Protein AF-A0A1F5VIJ6-F1 (afdb_monomer_lite)

Foldseek 3Di:
DLVVLLVVLVVLLQVLCCQQVVDGADDDPPPLSVLSSVVCVVDPSVVSSLLSLCCSNPVVVDHSYSCRSSPPVNVVVVVVLVVPPVSVVVSVVSCCVRPVPPD

Secondary structure (DSSP, 8-state):
-HHHHHHHHHHHHHHHIIIIISSPPP--TTHHHHHHHHHTTTS-HHHHHHHHHHHHHH-TTS---HHHHTSHHHHHHHHHHHTSHHHHHHHHHHHHHHH-S--

Sequence (103 aa):
MQKNDIKAFIDFFHDACAKIRKVKAVFERGKDGNLVKTALKKFSRRHLEMLAVWFLARKPKLQPKIGTMLSKKIMEELERKMKQPDF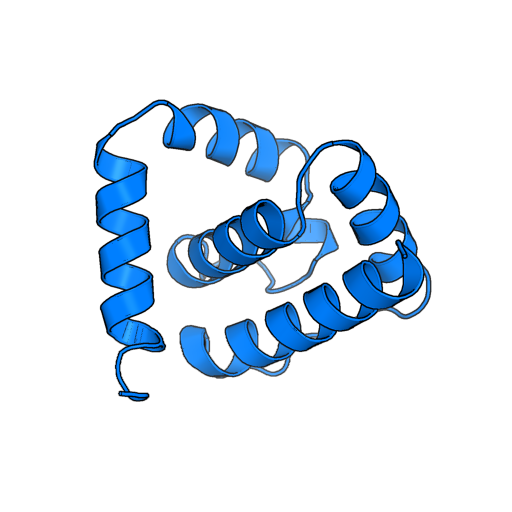WKDLDAIFEKHYSRLQ

pLDDT: mean 84.62, std 9.61, range [38.06, 92.19]

Radius of gyration: 13.05 Å; chains: 1; bounding box: 33×27×30 Å

Organism: NCBI:txid1798325

Structure (mmCIF, N/CA/C/O backbone):
data_AF-A0A1F5VIJ6-F1
#
_entry.id   AF-A0A1F5VIJ6-F1
#
loop_
_atom_site.group_PDB
_atom_site.id
_atom_site.type_symbol
_atom_site.label_atom_id
_atom_site.label_alt_id
_atom_site.label_comp_id
_atom_site.label_asym_id
_atom_site.label_entity_id
_atom_site.label_seq_id
_atom_site.pdbx_PDB_ins_code
_atom_site.Cartn_x
_atom_site.Cartn_y
_atom_site.Cartn_z
_atom_site.occupancy
_atom_site.B_iso_or_equiv
_atom_site.auth_seq_id
_atom_site.auth_comp_id
_atom_site.auth_asym_id
_atom_site.auth_atom_id
_atom_site.pdbx_PDB_model_num
ATOM 1 N N . MET A 1 1 ? -18.541 11.159 1.531 1.00 51.03 1 MET A N 1
ATOM 2 C CA . MET A 1 1 ? -17.080 11.207 1.287 1.00 51.03 1 MET A CA 1
ATOM 3 C C . MET A 1 1 ? -16.397 9.836 1.376 1.00 51.03 1 MET A C 1
ATOM 5 O O . MET A 1 1 ? -15.953 9.374 0.339 1.00 51.03 1 MET A O 1
ATOM 9 N N . GLN A 1 2 ? -16.415 9.107 2.505 1.00 57.78 2 GLN A N 1
ATOM 10 C CA . GLN A 1 2 ? -15.610 7.869 2.688 1.00 57.78 2 GLN A CA 1
ATOM 11 C C . GLN A 1 2 ? -15.801 6.725 1.660 1.00 57.78 2 GLN A C 1
ATOM 13 O O . GLN A 1 2 ? -14.867 5.964 1.425 1.00 57.78 2 GLN A O 1
ATOM 18 N N . LYS A 1 3 ? -16.982 6.561 1.039 1.00 61.66 3 LYS A N 1
ATOM 19 C CA . LYS A 1 3 ? -17.201 5.495 0.032 1.00 61.66 3 LYS A CA 1
ATOM 20 C C . LYS A 1 3 ? -16.334 5.675 -1.223 1.00 61.66 3 LYS A C 1
ATOM 22 O O . LYS A 1 3 ? -15.882 4.674 -1.773 1.00 61.66 3 LYS A O 1
ATOM 27 N N . ASN A 1 4 ? -16.082 6.918 -1.643 1.00 82.50 4 ASN A N 1
ATOM 28 C CA . ASN A 1 4 ? -15.236 7.187 -2.807 1.00 82.50 4 ASN A CA 1
ATOM 29 C C . ASN A 1 4 ? -13.761 6.926 -2.500 1.00 82.50 4 ASN A C 1
ATOM 31 O O . ASN A 1 4 ? -13.065 6.389 -3.353 1.00 82.50 4 ASN A O 1
ATOM 35 N N . ASP A 1 5 ? -13.304 7.214 -1.280 1.00 84.88 5 ASP A N 1
ATOM 36 C CA . ASP A 1 5 ? -11.907 6.988 -0.896 1.00 84.88 5 ASP A CA 1
ATOM 37 C C . ASP A 1 5 ? -11.548 5.505 -0.800 1.00 84.88 5 ASP A C 1
ATOM 39 O O . ASP A 1 5 ? -10.447 5.123 -1.185 1.00 84.88 5 ASP A O 1
ATOM 43 N N . ILE A 1 6 ? -12.481 4.658 -0.347 1.00 88.12 6 ILE A N 1
ATOM 44 C CA . ILE A 1 6 ? -12.276 3.202 -0.317 1.00 88.12 6 ILE A CA 1
ATOM 45 C C . ILE A 1 6 ? -12.067 2.669 -1.734 1.00 88.12 6 ILE A C 1
ATOM 47 O O . ILE A 1 6 ? -11.096 1.959 -1.985 1.00 88.12 6 ILE A O 1
ATOM 51 N N . LYS A 1 7 ? -12.971 3.020 -2.659 1.00 88.31 7 LYS A N 1
ATOM 52 C CA . LYS A 1 7 ? -12.882 2.574 -4.052 1.00 88.31 7 LYS A CA 1
ATOM 53 C C . LYS A 1 7 ? -11.612 3.111 -4.713 1.00 88.31 7 LYS A C 1
ATOM 55 O O . LYS A 1 7 ? -10.856 2.324 -5.263 1.00 88.31 7 LYS A O 1
ATOM 60 N N . ALA A 1 8 ? -11.344 4.410 -4.579 1.00 90.25 8 ALA A N 1
ATOM 61 C CA . ALA A 1 8 ? -10.155 5.040 -5.144 1.00 90.25 8 ALA A CA 1
ATOM 62 C C . ALA A 1 8 ? -8.859 4.388 -4.640 1.00 90.25 8 ALA A C 1
ATOM 64 O O . ALA A 1 8 ? -7.956 4.133 -5.430 1.00 90.25 8 ALA A O 1
ATOM 65 N N . PHE A 1 9 ? -8.781 4.063 -3.346 1.00 91.25 9 PHE A N 1
ATOM 66 C CA . PHE A 1 9 ? -7.626 3.357 -2.800 1.00 91.25 9 PHE A CA 1
ATOM 67 C C . PHE A 1 9 ? -7.489 1.932 -3.354 1.00 91.25 9 PHE A C 1
ATOM 69 O O . PHE A 1 9 ? -6.384 1.514 -3.682 1.00 91.25 9 PHE A O 1
ATOM 76 N N . ILE A 1 10 ? -8.585 1.174 -3.454 1.00 89.62 10 ILE A N 1
ATOM 77 C CA . ILE A 1 10 ? -8.546 -0.191 -4.003 1.00 89.62 10 ILE A CA 1
ATOM 78 C C . ILE A 1 10 ? -8.107 -0.166 -5.471 1.00 89.62 10 ILE A C 1
ATOM 80 O O . ILE A 1 10 ? -7.244 -0.955 -5.856 1.00 89.62 10 ILE A O 1
ATOM 84 N N . ASP A 1 11 ? -8.655 0.757 -6.262 1.00 90.31 11 ASP A N 1
ATOM 85 C CA . ASP A 1 11 ? -8.291 0.943 -7.668 1.00 90.31 11 ASP A CA 1
ATOM 86 C C . ASP A 1 11 ? -6.800 1.309 -7.789 1.00 90.31 11 ASP A C 1
ATOM 88 O O . ASP A 1 11 ? -6.069 0.700 -8.573 1.00 90.31 11 ASP A O 1
ATOM 92 N N . PHE A 1 12 ? -6.312 2.219 -6.936 1.00 91.81 12 PHE A N 1
ATOM 93 C CA . PHE A 1 12 ? -4.889 2.551 -6.850 1.00 91.81 12 PHE A CA 1
ATOM 94 C C . PHE A 1 12 ? -4.031 1.338 -6.472 1.00 91.81 12 PHE A C 1
ATOM 96 O O . PHE A 1 12 ? -3.002 1.091 -7.092 1.00 91.81 12 PHE A O 1
ATOM 103 N N . PHE A 1 13 ? -4.438 0.555 -5.470 1.00 92.19 13 PHE A N 1
ATOM 104 C CA . PHE A 1 13 ? -3.696 -0.629 -5.035 1.00 92.19 13 PHE A CA 1
ATOM 105 C C . PHE A 1 13 ? -3.581 -1.663 -6.163 1.00 92.19 13 PHE A C 1
ATOM 107 O O . PHE A 1 13 ? -2.527 -2.280 -6.341 1.00 92.19 13 PHE A O 1
ATOM 114 N N . HIS A 1 14 ? -4.647 -1.829 -6.946 1.00 90.69 14 HIS A N 1
ATOM 115 C CA . HIS A 1 14 ? -4.655 -2.669 -8.140 1.00 90.69 14 HIS A CA 1
ATOM 116 C C . HIS A 1 14 ? -3.639 -2.197 -9.183 1.00 90.69 14 HIS A C 1
ATOM 118 O O . HIS A 1 14 ? -2.825 -3.001 -9.648 1.00 90.69 14 HIS A O 1
ATOM 124 N N . ASP A 1 15 ? -3.659 -0.906 -9.515 1.00 91.00 15 ASP A N 1
ATOM 125 C CA . ASP A 1 15 ? -2.717 -0.304 -10.460 1.00 91.00 15 ASP A CA 1
ATOM 126 C C . ASP A 1 15 ? -1.268 -0.421 -9.960 1.00 91.00 15 ASP A C 1
ATOM 128 O O . ASP A 1 15 ? -0.375 -0.858 -10.687 1.00 91.00 15 ASP A O 1
ATOM 132 N N . ALA A 1 16 ? -1.036 -0.159 -8.673 1.00 91.00 16 ALA A N 1
ATOM 133 C CA . ALA A 1 16 ? 0.273 -0.275 -8.046 1.00 91.00 16 ALA A CA 1
ATOM 134 C C . ALA A 1 16 ? 0.824 -1.710 -8.097 1.00 91.00 16 ALA A C 1
ATOM 136 O O . ALA A 1 16 ? 2.015 -1.909 -8.351 1.00 91.00 16 ALA A O 1
ATOM 137 N N . CYS A 1 17 ? -0.019 -2.730 -7.900 1.00 91.31 17 CYS A N 1
ATOM 138 C CA . CYS A 1 17 ? 0.399 -4.129 -8.037 1.00 91.31 17 CYS A CA 1
ATOM 139 C C . CYS A 1 17 ? 0.877 -4.443 -9.459 1.00 91.31 17 CYS A C 1
ATOM 141 O O . CYS A 1 17 ? 1.912 -5.097 -9.631 1.00 91.31 17 CYS A O 1
ATOM 143 N N . ALA A 1 18 ? 0.163 -3.935 -10.465 1.00 89.75 18 ALA A N 1
ATOM 144 C CA . ALA A 1 18 ? 0.537 -4.098 -11.862 1.00 89.75 18 ALA A CA 1
ATOM 145 C C . ALA A 1 18 ? 1.827 -3.327 -12.196 1.00 89.75 18 ALA A C 1
ATOM 147 O O . ALA A 1 18 ? 2.737 -3.893 -12.798 1.00 89.75 18 ALA A O 1
ATOM 148 N N . LYS A 1 19 ? 1.965 -2.076 -11.746 1.00 89.81 19 LYS A N 1
ATOM 149 C CA . LYS A 1 19 ? 3.139 -1.230 -12.025 1.00 89.81 19 LYS A CA 1
ATOM 150 C C . LYS A 1 19 ? 4.417 -1.693 -11.328 1.00 89.81 19 LYS A C 1
ATOM 152 O O . LYS A 1 19 ? 5.491 -1.669 -11.928 1.00 89.81 19 LYS A O 1
ATOM 157 N N . ILE A 1 20 ? 4.324 -2.097 -10.062 1.00 89.75 20 ILE A N 1
ATOM 158 C CA . ILE A 1 20 ? 5.503 -2.398 -9.235 1.00 89.75 20 ILE A CA 1
ATOM 159 C C . ILE A 1 20 ? 5.892 -3.866 -9.353 1.00 89.75 20 ILE A C 1
ATOM 161 O O . ILE A 1 20 ? 7.062 -4.191 -9.548 1.00 89.75 20 ILE A O 1
ATOM 165 N N . ARG A 1 21 ? 4.913 -4.768 -9.236 1.00 87.50 21 ARG A N 1
ATOM 166 C CA . ARG A 1 21 ? 5.163 -6.212 -9.194 1.00 87.50 21 ARG A CA 1
ATOM 167 C C . ARG A 1 21 ? 4.810 -6.938 -10.485 1.00 87.50 21 ARG A C 1
ATOM 169 O O . ARG A 1 21 ? 5.110 -8.122 -10.575 1.00 87.50 21 ARG A O 1
ATOM 176 N N . LYS A 1 22 ? 4.207 -6.261 -11.471 1.00 88.06 22 LYS A N 1
ATOM 177 C CA . LYS A 1 22 ? 3.744 -6.870 -12.733 1.00 88.06 22 LYS A CA 1
ATOM 178 C C . LYS A 1 22 ? 2.781 -8.041 -12.508 1.00 88.06 22 LYS A C 1
ATOM 180 O O . LYS A 1 22 ? 2.755 -8.993 -13.280 1.00 88.06 22 LYS A O 1
ATOM 185 N N . VAL A 1 23 ? 1.980 -7.964 -11.443 1.00 88.12 23 VAL A N 1
ATOM 186 C CA . VAL A 1 23 ? 0.986 -8.984 -11.080 1.00 88.12 23 VAL A CA 1
ATOM 187 C C . VAL A 1 23 ? -0.397 -8.366 -10.954 1.00 88.12 23 VAL A C 1
ATOM 189 O O . VAL A 1 23 ? -0.543 -7.208 -10.561 1.00 88.12 23 VAL A O 1
ATOM 192 N N . LYS A 1 24 ? -1.430 -9.161 -11.244 1.00 80.50 24 LYS A N 1
ATOM 193 C CA . LYS A 1 24 ? -2.811 -8.774 -10.951 1.00 80.50 24 LYS A CA 1
ATOM 194 C C . LYS A 1 24 ? -3.030 -8.841 -9.441 1.00 80.50 24 LYS A C 1
ATOM 196 O O . LYS A 1 24 ? -2.782 -9.880 -8.829 1.00 80.50 24 LYS A O 1
ATOM 201 N N . ALA A 1 25 ? -3.487 -7.741 -8.847 1.00 77.62 25 ALA A N 1
ATOM 202 C CA . ALA A 1 25 ? -3.912 -7.763 -7.454 1.00 77.62 25 ALA A CA 1
ATOM 203 C C . ALA A 1 25 ? -5.110 -8.709 -7.290 1.00 77.62 25 ALA A C 1
ATOM 205 O O . ALA A 1 25 ? -5.993 -8.774 -8.149 1.00 77.62 25 ALA A O 1
ATOM 206 N N . VAL A 1 26 ? -5.122 -9.444 -6.180 1.00 76.50 26 VAL A N 1
ATOM 207 C CA . VAL A 1 26 ? -6.242 -10.301 -5.785 1.00 76.50 26 VAL A CA 1
ATOM 208 C C . VAL A 1 26 ? -7.008 -9.564 -4.697 1.00 76.50 26 VAL A C 1
ATOM 210 O O . VAL A 1 26 ? -6.438 -9.263 -3.647 1.00 76.50 26 VAL A O 1
ATOM 213 N N . PHE A 1 27 ? -8.279 -9.278 -4.964 1.00 79.00 27 PHE A N 1
ATOM 214 C CA . PHE A 1 27 ? -9.155 -8.505 -4.090 1.00 79.00 27 PHE A CA 1
ATOM 215 C C . PHE A 1 27 ? -10.389 -9.318 -3.700 1.00 79.00 27 PHE A C 1
ATOM 217 O O . PHE A 1 27 ? -11.078 -9.876 -4.557 1.00 79.00 27 PHE A O 1
ATOM 224 N N . GLU A 1 28 ? -10.689 -9.348 -2.404 1.00 79.75 28 GLU A N 1
ATOM 225 C CA . GLU A 1 28 ? -11.890 -9.967 -1.849 1.00 79.75 28 GLU A CA 1
ATOM 226 C C . GLU A 1 28 ? -12.946 -8.889 -1.564 1.00 79.75 28 GLU A C 1
ATOM 228 O O . GLU A 1 28 ? -12.858 -8.116 -0.598 1.00 79.75 28 GLU A O 1
ATOM 233 N N . ARG A 1 29 ? -13.987 -8.845 -2.409 1.00 75.25 29 ARG A N 1
ATOM 234 C CA . ARG A 1 29 ? -15.077 -7.865 -2.297 1.00 75.25 29 ARG A CA 1
ATOM 235 C C . ARG A 1 29 ? -15.748 -7.948 -0.921 1.00 75.25 29 ARG A C 1
ATOM 237 O O . ARG A 1 29 ? -16.062 -9.020 -0.421 1.00 75.25 29 ARG A O 1
ATOM 244 N N . GLY A 1 30 ? -15.974 -6.789 -0.303 1.00 81.31 30 GLY A N 1
ATOM 245 C CA . GLY A 1 30 ? -16.555 -6.673 1.040 1.00 81.31 30 GLY A CA 1
ATOM 246 C C . GLY A 1 30 ? -15.510 -6.746 2.155 1.00 81.31 30 GLY A C 1
ATOM 247 O O . GLY A 1 30 ? -15.389 -5.797 2.928 1.00 81.31 30 GLY A O 1
ATOM 248 N N . LYS A 1 31 ? -14.708 -7.814 2.206 1.00 85.75 31 LYS A N 1
ATOM 249 C CA . LYS A 1 31 ? -13.682 -8.010 3.245 1.00 85.75 31 LYS A CA 1
ATOM 250 C C . LYS A 1 31 ? -12.584 -6.951 3.180 1.00 85.75 31 LYS A C 1
ATOM 252 O O . LYS A 1 31 ? -12.383 -6.218 4.148 1.00 85.75 31 LYS A O 1
ATOM 257 N N . ASP A 1 32 ? -11.939 -6.804 2.027 1.00 85.62 32 ASP A N 1
ATOM 258 C CA . ASP A 1 32 ? -10.895 -5.794 1.842 1.00 85.62 32 ASP A CA 1
ATOM 259 C C . ASP A 1 32 ? -11.477 -4.375 1.924 1.00 85.62 32 ASP A C 1
ATOM 261 O O . ASP A 1 32 ? -10.867 -3.483 2.507 1.00 85.62 32 ASP A O 1
ATOM 265 N N . GLY A 1 33 ? -12.713 -4.174 1.452 1.00 87.12 33 GLY A N 1
ATOM 266 C CA . GLY A 1 33 ? -13.427 -2.902 1.605 1.00 87.12 33 GLY A CA 1
ATOM 267 C C . GLY A 1 33 ? -13.614 -2.488 3.071 1.00 87.12 33 GLY A C 1
ATOM 268 O O . GLY A 1 33 ? -13.411 -1.323 3.414 1.00 87.12 33 GLY A O 1
ATOM 269 N N . ASN A 1 34 ? -13.939 -3.435 3.955 1.00 89.19 34 ASN A N 1
ATOM 270 C CA . ASN A 1 34 ? -14.052 -3.185 5.393 1.00 89.19 34 ASN A CA 1
ATOM 271 C C . ASN A 1 34 ? -12.694 -2.911 6.052 1.00 89.19 34 ASN A C 1
ATOM 273 O O . ASN A 1 34 ? -12.606 -2.055 6.940 1.00 89.19 34 ASN A O 1
ATOM 277 N 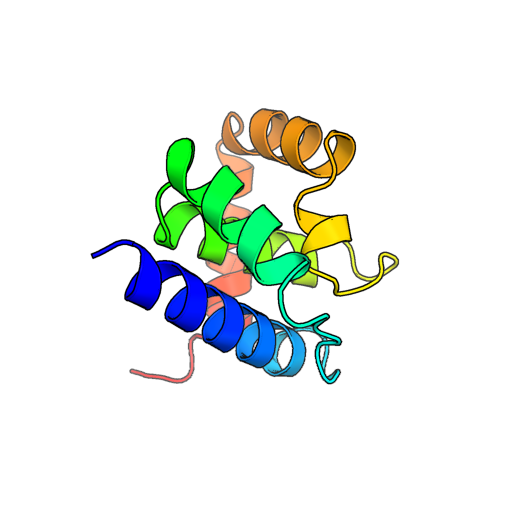N . LEU A 1 35 ? -11.631 -3.585 5.604 1.00 88.62 35 LEU A N 1
ATOM 278 C CA . LEU A 1 35 ? -10.270 -3.329 6.080 1.00 88.62 35 LEU A CA 1
ATOM 279 C C . LEU A 1 35 ? -9.808 -1.920 5.698 1.00 88.62 35 LEU A C 1
ATOM 281 O O . LEU A 1 35 ? -9.382 -1.163 6.570 1.00 88.62 35 LEU A O 1
ATOM 285 N N . VAL A 1 36 ? -9.983 -1.527 4.434 1.00 89.50 36 VAL A N 1
ATOM 286 C CA . VAL A 1 36 ? -9.658 -0.175 3.953 1.00 89.50 36 VAL A CA 1
ATOM 287 C C . VAL A 1 36 ? -10.489 0.872 4.681 1.00 89.50 36 VAL A C 1
ATOM 289 O O . VAL A 1 36 ? -9.940 1.857 5.160 1.00 89.50 36 VAL A O 1
ATOM 292 N N . LYS A 1 37 ? -11.797 0.644 4.852 1.00 90.00 37 LYS A N 1
ATOM 293 C CA . LYS A 1 37 ? -12.666 1.537 5.633 1.00 90.00 37 LYS A CA 1
ATOM 294 C C . LYS A 1 37 ? -12.145 1.740 7.056 1.00 90.00 37 LYS A C 1
ATOM 296 O O . LYS A 1 37 ? -12.211 2.846 7.581 1.00 90.00 37 LYS A O 1
ATOM 301 N N . THR A 1 38 ? -11.646 0.682 7.688 1.00 89.25 38 THR A N 1
ATOM 302 C CA . THR A 1 38 ? -11.096 0.748 9.048 1.00 89.25 38 THR A CA 1
ATOM 303 C C . THR A 1 38 ? -9.764 1.492 9.071 1.00 89.25 38 THR A C 1
ATOM 305 O O . THR A 1 38 ? -9.554 2.332 9.943 1.00 89.25 38 THR A O 1
ATOM 308 N N . ALA A 1 39 ? -8.895 1.245 8.091 1.00 87.56 39 ALA A N 1
ATOM 309 C CA . ALA A 1 39 ? -7.623 1.944 7.950 1.00 87.56 39 ALA A CA 1
ATOM 310 C C . ALA A 1 39 ? -7.817 3.447 7.676 1.00 87.56 39 ALA A C 1
ATOM 312 O O . ALA A 1 39 ? -7.148 4.267 8.298 1.00 87.56 39 ALA A O 1
ATOM 313 N N . LEU A 1 40 ? -8.804 3.816 6.850 1.00 88.31 40 LEU A N 1
ATOM 314 C CA . LEU A 1 40 ? -9.161 5.206 6.534 1.00 88.31 40 LEU A CA 1
ATOM 315 C C . LEU A 1 40 ? -9.695 6.009 7.732 1.00 88.31 40 LEU A C 1
ATOM 317 O O . LEU A 1 40 ? -9.751 7.233 7.671 1.00 88.31 40 LEU A O 1
ATOM 321 N N . LYS A 1 41 ? -10.081 5.352 8.836 1.00 87.94 41 LYS A N 1
ATOM 322 C CA . LYS A 1 41 ? -10.408 6.053 10.092 1.00 87.94 41 LYS A CA 1
ATOM 323 C C . LYS A 1 41 ? -9.166 6.562 10.825 1.00 87.94 41 LYS A C 1
ATOM 325 O O . LYS A 1 41 ? -9.291 7.448 11.660 1.00 87.94 41 LYS A O 1
ATOM 330 N N . LYS A 1 42 ? -8.001 5.962 10.565 1.00 83.62 42 LYS A N 1
ATOM 331 C CA . LYS A 1 42 ? -6.728 6.272 11.236 1.00 83.62 42 LYS A CA 1
ATOM 332 C C . LYS A 1 42 ? -5.750 7.000 10.321 1.00 83.62 42 LYS A C 1
ATOM 334 O O . LYS A 1 42 ? -4.986 7.836 10.781 1.00 83.62 42 LYS A O 1
ATOM 339 N N . PHE A 1 43 ? -5.784 6.682 9.032 1.00 83.69 43 PHE A N 1
ATOM 340 C CA . PHE A 1 43 ? -4.865 7.196 8.030 1.00 83.69 43 PHE A CA 1
ATOM 341 C C . PHE A 1 43 ? -5.633 7.871 6.897 1.00 83.69 43 PHE A C 1
ATOM 343 O O . PHE A 1 43 ? -6.728 7.452 6.531 1.00 83.69 43 PHE A O 1
ATOM 350 N N . SER A 1 44 ? -5.040 8.905 6.304 1.00 87.50 44 SER A N 1
ATOM 351 C CA . SER A 1 44 ? -5.570 9.500 5.078 1.00 87.50 44 SER A CA 1
ATOM 352 C C . SER A 1 44 ? -5.389 8.542 3.897 1.00 87.50 44 SER A C 1
ATOM 354 O O . SER A 1 44 ? -4.524 7.663 3.915 1.00 87.50 44 SER A O 1
ATOM 356 N N . ARG A 1 45 ? -6.165 8.742 2.826 1.00 88.88 45 ARG A N 1
ATOM 357 C CA . ARG A 1 45 ? -6.032 7.949 1.596 1.00 88.88 45 ARG A CA 1
ATOM 358 C C . ARG A 1 45 ? -4.604 7.975 1.044 1.00 88.88 45 ARG A C 1
ATOM 360 O O . ARG A 1 45 ? -4.053 6.919 0.765 1.00 88.88 45 ARG A O 1
ATOM 367 N N . ARG A 1 46 ? -3.980 9.158 0.993 1.00 86.62 46 ARG A N 1
ATOM 368 C CA . ARG A 1 46 ? -2.584 9.323 0.551 1.00 86.62 46 ARG A CA 1
ATOM 369 C C . ARG A 1 46 ? -1.603 8.514 1.401 1.00 86.62 46 ARG A C 1
ATOM 371 O O . ARG A 1 46 ? -0.705 7.890 0.852 1.00 86.62 46 ARG A O 1
ATOM 378 N N . HIS A 1 47 ? -1.784 8.468 2.725 1.00 85.19 47 HIS A N 1
ATOM 379 C CA . HIS A 1 47 ? -0.947 7.621 3.585 1.00 85.19 47 HIS A CA 1
ATOM 380 C C . HIS A 1 47 ? -1.088 6.134 3.240 1.00 85.19 47 HIS A C 1
ATOM 382 O O . HIS A 1 47 ? -0.088 5.419 3.206 1.00 85.19 47 HIS A O 1
ATOM 388 N N . LEU A 1 48 ? -2.304 5.672 2.932 1.00 89.75 48 LEU A N 1
ATOM 389 C CA . LEU A 1 48 ? -2.521 4.292 2.494 1.00 89.75 48 LEU A CA 1
ATOM 390 C C . LEU A 1 48 ? -1.912 4.021 1.112 1.00 89.75 48 LEU A C 1
ATOM 392 O O . LEU A 1 48 ? -1.321 2.963 0.916 1.00 89.75 48 LEU A O 1
ATOM 396 N N . GLU A 1 49 ? -2.017 4.960 0.171 1.00 91.19 49 GLU A N 1
ATOM 397 C CA . GLU A 1 49 ? -1.395 4.869 -1.160 1.00 91.19 49 GLU A CA 1
ATOM 398 C C . GLU A 1 49 ? 0.136 4.741 -1.044 1.00 91.19 49 GLU A C 1
ATOM 400 O O . GLU A 1 49 ? 0.733 3.835 -1.627 1.00 91.19 49 GLU A O 1
ATOM 405 N N . MET A 1 50 ? 0.774 5.571 -0.213 1.00 87.94 50 MET A N 1
ATOM 406 C CA . MET A 1 50 ? 2.213 5.480 0.063 1.00 87.94 50 MET A CA 1
ATOM 407 C C . MET A 1 50 ? 2.592 4.142 0.712 1.00 87.94 50 MET A C 1
ATOM 409 O O . MET A 1 50 ? 3.549 3.494 0.284 1.00 87.94 50 MET A O 1
ATOM 413 N N . LEU A 1 51 ? 1.810 3.682 1.697 1.00 88.75 51 LEU A N 1
ATOM 414 C CA . LEU A 1 51 ? 1.995 2.368 2.319 1.00 88.75 51 LEU A CA 1
ATOM 415 C C . LEU A 1 51 ? 1.914 1.239 1.284 1.00 88.75 51 LEU A C 1
ATOM 417 O O . LEU A 1 51 ? 2.738 0.325 1.310 1.00 88.75 51 LEU A O 1
ATOM 421 N N . ALA A 1 52 ? 0.955 1.307 0.361 1.00 91.50 52 ALA A N 1
ATOM 422 C CA . ALA A 1 52 ? 0.801 0.325 -0.702 1.00 91.50 52 ALA A CA 1
ATOM 423 C C . ALA A 1 52 ? 2.035 0.268 -1.602 1.00 91.50 52 ALA A C 1
ATOM 425 O O . ALA A 1 52 ? 2.577 -0.814 -1.826 1.00 91.50 52 ALA A O 1
ATOM 426 N N . VAL A 1 53 ? 2.521 1.421 -2.064 1.00 91.62 53 VAL A N 1
ATOM 427 C CA . VAL A 1 53 ? 3.717 1.505 -2.912 1.00 91.62 53 VAL A CA 1
ATOM 428 C C . VAL A 1 53 ? 4.938 0.931 -2.197 1.00 91.62 53 VAL A C 1
ATOM 430 O O . VAL A 1 53 ? 5.613 0.047 -2.734 1.00 91.62 53 VAL A O 1
ATOM 433 N N . TRP A 1 54 ? 5.176 1.353 -0.955 1.00 90.81 54 TRP A N 1
ATOM 434 C CA . TRP A 1 54 ? 6.290 0.855 -0.155 1.00 90.81 54 TRP A CA 1
ATOM 435 C C . TRP A 1 54 ? 6.208 -0.657 0.085 1.00 90.81 54 TRP A C 1
ATOM 437 O O . TRP A 1 54 ? 7.180 -1.382 -0.134 1.00 90.81 54 TRP A O 1
ATOM 447 N N . PHE A 1 55 ? 5.040 -1.161 0.491 1.00 91.81 55 PHE A N 1
ATOM 448 C CA . PHE A 1 55 ? 4.814 -2.586 0.727 1.00 91.81 55 PHE A CA 1
ATOM 449 C C . PHE A 1 55 ? 5.067 -3.403 -0.544 1.00 91.81 55 PHE A C 1
ATOM 451 O O . PHE A 1 55 ? 5.742 -4.439 -0.519 1.00 91.81 55 PHE A O 1
ATOM 458 N N . LEU A 1 56 ? 4.563 -2.930 -1.683 1.00 91.62 56 LEU A N 1
ATOM 459 C CA . LEU A 1 56 ? 4.735 -3.611 -2.955 1.00 91.62 56 LEU A CA 1
ATOM 460 C C . LEU A 1 56 ? 6.205 -3.641 -3.384 1.00 91.62 56 LEU A C 1
ATOM 462 O O . LEU A 1 56 ? 6.674 -4.700 -3.796 1.00 91.62 56 LEU A O 1
ATOM 466 N N . ALA A 1 57 ? 6.954 -2.558 -3.202 1.00 90.38 57 ALA A N 1
ATOM 467 C CA . ALA A 1 57 ? 8.362 -2.504 -3.583 1.00 90.38 57 ALA A CA 1
ATOM 468 C C . ALA A 1 57 ? 9.287 -3.268 -2.617 1.00 90.38 57 ALA A C 1
ATOM 470 O O . ALA A 1 57 ? 10.168 -4.012 -3.048 1.00 90.38 57 ALA A O 1
ATOM 471 N N . ARG A 1 58 ? 9.095 -3.121 -1.300 1.00 89.25 58 ARG A N 1
ATOM 472 C CA . ARG A 1 58 ? 10.033 -3.626 -0.278 1.00 89.25 58 ARG A CA 1
ATOM 473 C C . ARG A 1 58 ? 9.701 -5.007 0.268 1.00 89.25 58 ARG A C 1
ATOM 475 O O . ARG A 1 58 ? 10.568 -5.638 0.874 1.00 89.25 58 ARG A O 1
ATOM 482 N N . LYS A 1 59 ? 8.482 -5.514 0.060 1.00 88.94 59 LYS A N 1
ATOM 483 C CA . LYS A 1 59 ? 8.061 -6.840 0.547 1.00 88.94 59 LYS A CA 1
ATOM 484 C C . LYS A 1 59 ? 7.713 -7.823 -0.577 1.00 88.94 59 LYS A C 1
ATOM 486 O O . LYS A 1 59 ? 6.672 -8.474 -0.477 1.00 88.94 59 LYS A O 1
ATOM 491 N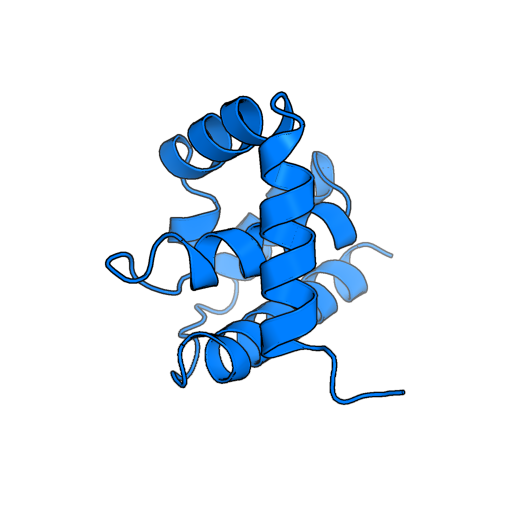 N . PRO A 1 60 ? 8.550 -8.001 -1.620 1.00 87.44 60 PRO A N 1
ATOM 492 C CA . PRO A 1 60 ? 8.200 -8.797 -2.804 1.00 87.44 60 PRO A CA 1
ATOM 493 C C . PRO A 1 60 ? 7.836 -10.255 -2.482 1.00 87.44 60 PRO A C 1
ATOM 495 O O . PRO A 1 60 ? 7.047 -10.857 -3.199 1.00 87.44 60 PRO A O 1
ATOM 498 N N . LYS A 1 61 ? 8.357 -10.801 -1.372 1.00 87.56 61 LYS A N 1
ATOM 499 C CA . LYS A 1 61 ? 8.069 -12.162 -0.890 1.00 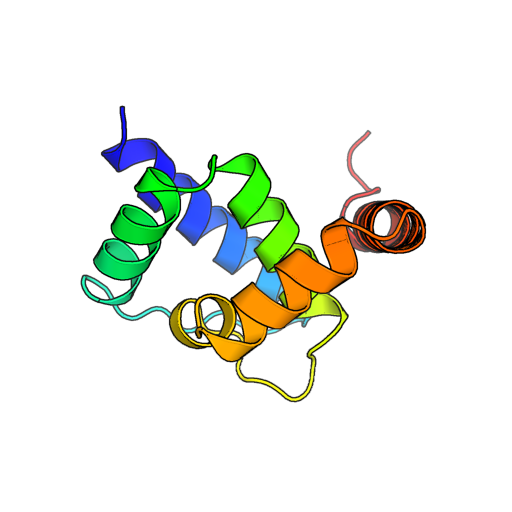87.56 61 LYS A CA 1
ATOM 500 C C . LYS A 1 61 ? 6.676 -12.332 -0.265 1.00 87.56 61 LYS A C 1
ATOM 502 O O . LYS A 1 61 ? 6.220 -13.457 -0.105 1.00 87.56 61 LYS A O 1
ATOM 507 N N . LEU A 1 62 ? 6.017 -11.245 0.142 1.00 88.38 62 LEU A N 1
ATOM 508 C CA . LEU A 1 62 ? 4.669 -11.296 0.718 1.00 88.38 62 LEU A CA 1
ATOM 509 C C . LEU A 1 62 ? 3.613 -11.241 -0.379 1.00 88.38 62 LEU A C 1
ATOM 511 O O . LEU A 1 62 ? 3.840 -10.629 -1.417 1.00 88.38 62 LEU A O 1
ATOM 515 N N . GLN A 1 63 ? 2.437 -11.821 -0.146 1.00 87.19 63 GLN A N 1
ATOM 516 C CA . GLN A 1 63 ? 1.351 -11.740 -1.123 1.00 87.19 63 GLN A CA 1
ATOM 517 C C . GLN A 1 63 ? 0.880 -10.281 -1.290 1.00 87.19 63 GLN A C 1
ATOM 519 O O . GLN A 1 63 ? 0.718 -9.583 -0.286 1.00 87.19 63 GLN A O 1
ATOM 524 N N . PRO A 1 64 ? 0.640 -9.808 -2.528 1.00 89.12 64 PRO A N 1
ATOM 525 C CA . PRO A 1 64 ? 0.163 -8.455 -2.816 1.00 89.12 64 PRO A CA 1
ATOM 526 C C . PRO A 1 64 ? -1.337 -8.327 -2.500 1.00 89.12 64 PRO A C 1
ATOM 528 O O . PRO A 1 64 ? -2.167 -8.157 -3.388 1.00 89.12 64 PRO A O 1
ATOM 531 N N . LYS A 1 65 ? -1.692 -8.476 -1.220 1.00 90.19 65 LYS A N 1
ATOM 532 C CA . LYS A 1 65 ? -3.064 -8.410 -0.705 1.00 90.19 65 LYS A CA 1
ATOM 533 C C . LYS A 1 65 ? -3.202 -7.254 0.275 1.00 90.19 65 LYS A C 1
ATOM 535 O O . LYS A 1 65 ? -2.326 -7.055 1.121 1.00 90.19 65 LYS A O 1
ATOM 540 N N . ILE A 1 66 ? -4.337 -6.559 0.220 1.00 89.44 66 ILE A N 1
ATOM 541 C CA . ILE A 1 66 ? -4.657 -5.448 1.127 1.00 89.44 66 ILE A CA 1
ATOM 542 C C . ILE A 1 66 ? -4.617 -5.917 2.586 1.00 89.44 66 ILE A C 1
ATOM 544 O O . ILE A 1 66 ? -3.976 -5.278 3.415 1.00 89.44 66 ILE A O 1
ATOM 548 N N . GLY A 1 67 ? -5.206 -7.075 2.901 1.00 88.62 67 GLY A N 1
ATOM 549 C CA . GLY A 1 67 ? -5.134 -7.638 4.253 1.00 88.62 67 GLY A CA 1
ATOM 550 C C . GLY A 1 67 ? -3.715 -7.960 4.738 1.00 88.62 67 GLY A C 1
ATOM 551 O O . GLY A 1 67 ? -3.425 -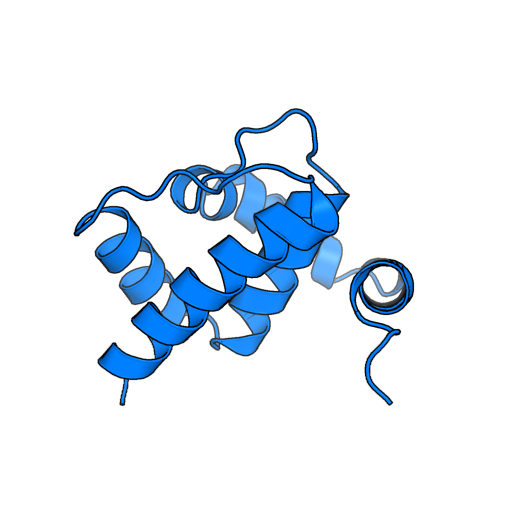7.805 5.920 1.00 88.62 67 GLY A O 1
ATOM 552 N N . THR A 1 68 ? -2.800 -8.356 3.846 1.00 88.44 68 THR A N 1
ATOM 553 C CA . THR A 1 68 ? -1.392 -8.591 4.210 1.00 88.44 68 THR A CA 1
ATOM 554 C C . THR A 1 68 ? -0.668 -7.275 4.481 1.00 88.44 68 THR A C 1
ATOM 556 O O . THR A 1 68 ? 0.059 -7.169 5.469 1.00 88.44 68 THR A O 1
ATOM 559 N N . MET A 1 69 ? -0.908 -6.262 3.647 1.00 90.12 69 MET A N 1
ATOM 560 C CA . MET A 1 69 ? -0.378 -4.910 3.833 1.00 90.12 69 MET A CA 1
ATOM 561 C C . MET A 1 69 ? -0.879 -4.276 5.140 1.00 90.12 69 MET A C 1
ATOM 563 O O . MET A 1 69 ? -0.099 -3.681 5.874 1.00 90.12 69 MET A O 1
ATOM 567 N N . LEU A 1 70 ? -2.163 -4.450 5.460 1.00 89.44 70 LEU A N 1
ATOM 568 C CA . LEU A 1 70 ? -2.800 -3.943 6.681 1.00 89.44 70 LEU A CA 1
ATOM 569 C C . LEU A 1 70 ? -2.641 -4.885 7.883 1.00 89.44 70 LEU A C 1
ATOM 571 O O . LEU A 1 70 ? -3.292 -4.699 8.912 1.00 89.44 70 LEU A O 1
ATOM 575 N N . SER A 1 71 ? -1.793 -5.909 7.784 1.00 88.88 71 SER A N 1
ATOM 576 C CA . SER A 1 71 ? -1.491 -6.752 8.937 1.00 88.88 71 SER A CA 1
ATOM 577 C C . SER A 1 71 ? -0.751 -5.937 9.998 1.00 88.88 71 SER A C 1
ATOM 579 O O . SER A 1 71 ? 0.091 -5.095 9.679 1.00 88.88 71 SER A O 1
ATOM 581 N N . LYS A 1 72 ? -1.041 -6.209 11.278 1.00 84.88 72 LYS A N 1
ATOM 582 C CA . LYS A 1 72 ? -0.453 -5.483 12.416 1.00 84.88 72 LYS A CA 1
ATOM 583 C C . LYS A 1 72 ? 1.072 -5.374 12.301 1.00 84.88 72 LYS A C 1
ATOM 585 O O . LYS A 1 72 ? 1.610 -4.283 12.400 1.00 84.88 72 LYS A O 1
ATOM 590 N N . LYS A 1 73 ? 1.737 -6.483 11.963 1.00 87.06 73 LYS A N 1
ATOM 591 C CA . LYS A 1 73 ? 3.196 -6.554 11.809 1.00 87.06 73 LYS A CA 1
ATOM 592 C C . LYS A 1 73 ? 3.738 -5.603 10.734 1.00 87.06 73 LYS A C 1
ATOM 594 O O . LYS A 1 73 ? 4.785 -4.999 10.935 1.00 87.06 73 LYS A O 1
ATOM 599 N N . ILE A 1 74 ? 3.051 -5.483 9.595 1.00 87.00 74 ILE A N 1
ATOM 600 C CA . ILE A 1 74 ? 3.475 -4.585 8.512 1.00 87.00 74 ILE A CA 1
ATOM 601 C C . ILE A 1 74 ? 3.212 -3.130 8.883 1.00 87.00 74 ILE A C 1
ATOM 603 O O . ILE A 1 74 ? 4.068 -2.289 8.624 1.00 87.00 74 ILE A O 1
ATOM 607 N N . MET A 1 75 ? 2.084 -2.843 9.534 1.00 83.62 75 MET A N 1
ATOM 608 C CA . MET A 1 75 ? 1.794 -1.498 10.031 1.00 83.62 75 MET A CA 1
ATOM 609 C C . MET A 1 75 ? 2.805 -1.057 11.099 1.00 83.62 75 MET A C 1
ATOM 611 O O . MET A 1 75 ? 3.348 0.032 10.986 1.00 83.62 75 MET A O 1
ATOM 615 N N . GLU A 1 76 ? 3.146 -1.917 12.063 1.00 87.25 76 GLU A N 1
ATOM 616 C CA . GLU A 1 76 ? 4.161 -1.619 13.085 1.00 87.25 76 GLU A CA 1
ATOM 617 C C . GLU A 1 76 ? 5.552 -1.397 12.468 1.00 87.25 76 GLU A C 1
ATOM 619 O O . GLU A 1 76 ? 6.301 -0.519 12.901 1.00 87.25 76 GLU A O 1
ATOM 624 N N . GLU A 1 77 ? 5.919 -2.177 11.445 1.00 86.44 77 GLU A N 1
ATOM 625 C CA . GLU A 1 77 ? 7.177 -1.971 10.723 1.00 86.44 77 GLU A CA 1
ATOM 626 C C . GLU A 1 77 ? 7.176 -0.640 9.96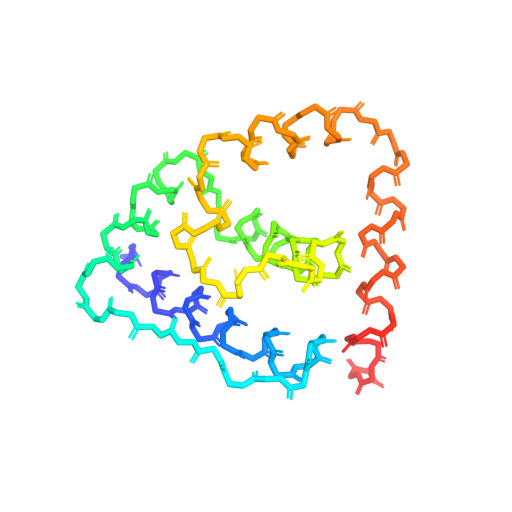3 1.00 86.44 77 GLU A C 1
ATOM 628 O O . GLU A 1 77 ? 8.165 0.094 10.008 1.00 86.44 77 GLU A O 1
ATOM 633 N N . LEU A 1 78 ? 6.065 -0.313 9.301 1.00 82.06 78 LEU A N 1
ATOM 634 C CA . LEU A 1 78 ? 5.897 0.955 8.608 1.00 82.06 78 LEU A CA 1
ATOM 635 C C . LEU A 1 78 ? 6.023 2.129 9.579 1.00 82.06 78 LEU A C 1
ATOM 637 O O . LEU A 1 78 ? 6.810 3.031 9.324 1.00 82.06 78 LEU A O 1
ATOM 641 N N . GLU A 1 79 ? 5.300 2.111 10.698 1.00 82.94 79 GLU A N 1
ATOM 642 C CA . GLU A 1 79 ? 5.336 3.183 11.698 1.00 82.94 79 GLU A CA 1
ATOM 643 C C . GLU A 1 79 ? 6.748 3.403 12.247 1.00 82.94 79 GLU A C 1
ATOM 645 O O . GLU A 1 79 ? 7.161 4.541 12.474 1.00 82.94 79 GLU A O 1
ATOM 650 N N . ARG A 1 80 ? 7.522 2.326 12.431 1.00 87.06 80 ARG A N 1
ATOM 651 C CA . ARG A 1 80 ? 8.935 2.429 12.820 1.00 87.06 80 ARG A CA 1
ATOM 652 C C . ARG A 1 80 ? 9.781 3.066 11.725 1.00 87.06 80 ARG A C 1
ATOM 654 O O . ARG A 1 80 ? 10.614 3.913 12.032 1.00 87.06 80 ARG A O 1
ATOM 661 N N . LYS A 1 81 ? 9.575 2.677 10.466 1.00 83.44 81 LYS A N 1
ATOM 662 C CA . LYS A 1 81 ? 10.343 3.216 9.340 1.00 83.44 81 LYS A CA 1
ATOM 663 C C . LYS A 1 81 ? 9.979 4.655 9.002 1.00 83.44 81 LYS A C 1
ATOM 665 O O . LYS A 1 81 ? 10.885 5.427 8.743 1.00 83.44 81 LYS A O 1
ATOM 670 N N . MET A 1 82 ? 8.710 5.048 9.083 1.00 82.12 82 MET A N 1
ATOM 671 C CA . MET A 1 82 ? 8.256 6.423 8.827 1.00 82.12 82 MET A CA 1
ATOM 672 C C . MET A 1 82 ? 8.917 7.461 9.742 1.00 82.12 82 MET A C 1
ATOM 674 O O . MET A 1 82 ? 9.035 8.625 9.366 1.00 82.12 82 MET A O 1
ATOM 678 N N . LYS A 1 83 ? 9.364 7.047 10.935 1.00 84.69 83 LYS A N 1
ATOM 679 C CA . LYS A 1 83 ? 10.137 7.893 11.857 1.00 84.69 83 LYS A CA 1
ATOM 680 C C . LYS A 1 83 ? 11.581 8.112 11.406 1.00 84.69 83 LYS A C 1
ATOM 682 O O . LYS A 1 83 ? 12.257 8.967 11.967 1.00 84.69 83 LYS A O 1
ATOM 687 N N . GLN A 1 84 ? 12.067 7.340 10.436 1.00 86.62 84 GLN A N 1
ATOM 688 C CA . GLN A 1 84 ? 13.404 7.491 9.885 1.00 86.62 84 GLN A CA 1
ATOM 689 C C . GLN A 1 84 ? 13.366 8.353 8.617 1.00 86.62 84 GLN A C 1
ATOM 691 O O . GLN A 1 84 ? 12.556 8.092 7.727 1.00 86.62 84 GLN A O 1
ATOM 696 N N . PRO A 1 85 ? 14.252 9.354 8.487 1.00 82.25 85 PRO A N 1
ATOM 697 C CA . PRO A 1 85 ? 14.284 10.227 7.314 1.00 82.25 85 PRO A CA 1
ATOM 698 C C . PRO A 1 85 ? 14.578 9.462 6.014 1.00 82.25 85 PRO A C 1
ATOM 700 O O . PRO A 1 85 ? 14.070 9.826 4.956 1.00 82.25 85 PRO A O 1
ATOM 703 N N . ASP A 1 86 ? 15.327 8.359 6.089 1.00 85.25 86 ASP A N 1
ATOM 704 C CA . ASP A 1 86 ? 15.657 7.532 4.923 1.00 85.25 86 ASP A CA 1
ATOM 705 C C . ASP A 1 86 ? 14.451 6.796 4.334 1.00 85.25 86 ASP A C 1
ATOM 707 O O . ASP A 1 86 ? 14.463 6.438 3.159 1.00 85.25 86 ASP A O 1
ATOM 711 N N . PHE A 1 87 ? 13.386 6.597 5.115 1.00 85.75 87 PHE A N 1
ATOM 712 C CA . PHE A 1 87 ? 12.153 6.019 4.592 1.00 85.75 87 PHE A CA 1
ATOM 713 C C . PHE A 1 87 ? 11.521 6.907 3.521 1.00 85.75 87 PHE A C 1
ATOM 715 O O . PHE A 1 87 ? 11.064 6.391 2.506 1.00 85.75 87 PHE A O 1
ATOM 722 N N . TRP A 1 88 ? 11.521 8.226 3.727 1.00 84.38 88 TRP A N 1
ATOM 723 C CA . TRP A 1 88 ? 10.944 9.170 2.770 1.00 84.38 88 TRP A CA 1
ATOM 724 C C . TRP A 1 88 ? 11.760 9.213 1.479 1.00 84.38 88 TRP A C 1
ATOM 726 O O . TRP A 1 88 ? 11.185 9.085 0.405 1.00 84.38 88 TRP A O 1
ATOM 736 N N . LYS A 1 89 ? 13.095 9.225 1.585 1.00 86.06 89 LYS A N 1
ATOM 737 C CA . LYS A 1 89 ? 13.991 9.125 0.420 1.00 86.06 89 LYS A CA 1
ATOM 738 C C . LYS A 1 89 ? 13.788 7.831 -0.369 1.00 86.06 89 LYS A C 1
ATOM 740 O O . LYS A 1 89 ? 13.798 7.836 -1.595 1.00 86.06 89 LYS A O 1
ATOM 745 N N . ASP A 1 90 ? 13.615 6.713 0.334 1.00 86.44 90 ASP A N 1
ATOM 746 C CA . ASP A 1 90 ? 13.336 5.424 -0.297 1.00 86.44 90 ASP A CA 1
ATOM 747 C C . ASP A 1 90 ? 11.991 5.431 -1.029 1.00 86.44 90 ASP A C 1
ATOM 749 O O . ASP A 1 90 ? 11.879 4.944 -2.152 1.00 86.44 90 ASP A O 1
ATOM 753 N N . LEU A 1 91 ? 10.968 6.003 -0.395 1.00 86.56 91 LEU A N 1
ATOM 754 C CA . LEU A 1 91 ? 9.649 6.148 -0.987 1.00 86.56 91 LEU A CA 1
ATOM 755 C C . LEU A 1 91 ? 9.713 6.996 -2.262 1.00 86.56 91 LEU A C 1
ATOM 757 O O . LEU A 1 91 ? 9.219 6.546 -3.294 1.00 86.56 91 LEU A O 1
ATOM 761 N N . ASP A 1 92 ? 10.375 8.153 -2.207 1.00 86.44 92 ASP A N 1
ATOM 762 C CA . ASP A 1 92 ? 10.578 9.034 -3.361 1.00 86.44 92 ASP A CA 1
ATOM 763 C C . ASP A 1 92 ? 11.281 8.294 -4.502 1.00 86.44 92 ASP A C 1
ATOM 765 O O . ASP A 1 92 ? 10.782 8.288 -5.624 1.00 86.44 92 ASP A O 1
ATOM 769 N N . ALA A 1 93 ? 12.349 7.544 -4.215 1.00 88.81 93 ALA A N 1
ATOM 770 C CA . ALA A 1 93 ? 13.043 6.743 -5.225 1.00 88.81 93 ALA A CA 1
ATOM 771 C C . ALA A 1 93 ? 12.146 5.654 -5.853 1.00 88.81 93 ALA A C 1
ATOM 773 O O . ALA A 1 93 ? 12.240 5.366 -7.050 1.00 88.81 93 ALA A O 1
ATOM 774 N N . ILE A 1 94 ? 11.254 5.029 -5.072 1.00 88.56 94 ILE A N 1
ATOM 775 C CA . ILE A 1 94 ? 10.270 4.068 -5.597 1.00 88.56 94 ILE A CA 1
ATOM 776 C C . ILE A 1 94 ? 9.256 4.786 -6.497 1.00 88.56 94 ILE A C 1
ATOM 778 O O . ILE A 1 94 ? 8.914 4.269 -7.567 1.00 88.56 94 ILE A O 1
ATOM 782 N N . PHE A 1 95 ? 8.776 5.961 -6.084 1.00 84.75 95 PHE A N 1
ATOM 783 C CA . PHE A 1 95 ? 7.854 6.769 -6.875 1.00 84.75 95 PHE A CA 1
ATOM 784 C C . PHE A 1 95 ? 8.497 7.232 -8.181 1.00 84.75 95 PHE A C 1
ATOM 786 O O . PHE A 1 95 ? 7.910 7.025 -9.239 1.00 84.75 95 PHE A O 1
ATOM 793 N N . GLU A 1 96 ? 9.726 7.737 -8.154 1.00 85.56 96 GLU A N 1
ATOM 794 C CA . GLU A 1 96 ? 10.474 8.073 -9.364 1.00 85.56 96 GLU A CA 1
ATOM 795 C C . GLU A 1 96 ? 10.630 6.850 -10.273 1.00 85.56 96 GLU A C 1
ATOM 797 O O . GLU A 1 96 ? 10.344 6.898 -11.466 1.00 85.56 96 GLU A O 1
ATOM 802 N N . LYS A 1 97 ? 10.990 5.692 -9.727 1.00 85.50 97 LYS A N 1
ATOM 803 C CA . LYS A 1 97 ? 11.197 4.491 -10.542 1.00 85.50 97 LYS A CA 1
ATOM 804 C C . LYS A 1 97 ? 9.925 3.978 -11.225 1.00 85.50 97 LYS A C 1
ATOM 806 O O . LYS A 1 97 ? 9.998 3.474 -12.346 1.00 85.50 97 LYS A O 1
ATOM 811 N N . HIS A 1 98 ? 8.779 4.042 -10.549 1.00 82.19 98 HIS A N 1
ATOM 812 C CA . HIS A 1 98 ? 7.545 3.385 -11.004 1.00 82.19 98 HIS A CA 1
ATOM 813 C C . HIS A 1 98 ? 6.456 4.345 -11.501 1.00 82.19 98 HIS A C 1
ATOM 815 O O . HIS A 1 98 ? 5.536 3.904 -12.191 1.00 82.19 98 HIS A O 1
ATOM 821 N N . TYR A 1 99 ? 6.558 5.633 -11.180 1.00 74.50 99 TYR A N 1
ATOM 822 C CA . TYR A 1 99 ? 5.556 6.655 -11.480 1.00 74.50 99 TYR A CA 1
ATOM 823 C C . TYR A 1 99 ? 6.132 7.916 -12.163 1.00 74.50 99 TYR A C 1
ATOM 825 O O . TYR A 1 99 ? 5.334 8.749 -12.576 1.00 74.50 99 TYR A O 1
ATOM 833 N N . SER A 1 100 ? 7.455 8.048 -12.386 1.00 63.69 100 SER A N 1
ATOM 834 C CA . SER A 1 100 ? 8.055 9.234 -13.060 1.00 63.69 100 SER A CA 1
ATOM 835 C C . SER A 1 100 ? 7.691 9.425 -14.536 1.00 63.69 100 SER A C 1
ATOM 837 O O . SER A 1 100 ? 8.043 10.442 -15.121 1.00 63.69 100 SER A O 1
ATOM 839 N N . ARG A 1 101 ? 6.982 8.489 -15.175 1.00 50.28 101 ARG A N 1
ATOM 840 C CA . ARG A 1 101 ? 6.638 8.574 -16.608 1.00 50.28 101 ARG A CA 1
ATOM 841 C C . ARG A 1 101 ? 5.311 9.282 -16.909 1.00 50.28 101 ARG A C 1
ATOM 843 O O . ARG A 1 101 ? 4.652 8.928 -17.880 1.00 50.28 101 ARG A O 1
ATOM 850 N N . LEU A 1 102 ? 4.915 10.256 -16.093 1.00 45.97 102 LEU A N 1
ATOM 851 C CA . LEU A 1 102 ? 3.802 11.167 -16.386 1.00 45.97 102 LEU A CA 1
ATOM 852 C C . LEU A 1 102 ? 4.123 12.578 -15.861 1.00 45.97 102 LEU A C 1
ATOM 854 O O . LEU A 1 102 ? 3.527 13.038 -14.888 1.00 45.97 102 LEU A O 1
ATOM 858 N N . GLN A 1 103 ? 5.069 13.248 -16.515 1.00 38.06 103 GLN A N 1
ATOM 859 C CA . GLN A 1 103 ? 5.031 14.693 -16.747 1.00 38.06 103 GLN A CA 1
ATOM 860 C C . GLN A 1 103 ? 5.394 14.950 -18.205 1.00 38.06 103 GLN A C 1
ATOM 862 O O . GLN A 1 103 ? 6.295 14.240 -18.708 1.00 38.06 103 GLN A O 1
#